Protein AF-A0A3D6BTY3-F1 (afdb_monomer)

Organism: NCBI:txid1137281

Foldseek 3Di:
DQVVVQVVCPPVPDHGDDDDDDWQLPQQVVGTPDPPVVPDDDDPVSVVSSVVRDDDDDPPD

Solvent-accessible surface area (backbone atoms only — not comparable to full-atom values): 4228 Å² total; per-residue (Å²): 109,70,68,61,54,51,57,72,50,54,93,67,90,55,91,82,83,84,89,78,90,80,60,57,46,67,68,28,79,93,37,37,90,50,74,81,55,79,87,50,83,72,54,74,71,52,45,58,60,41,54,74,58,50,84,87,83,76,82,86,120

Secondary structure (DSSP, 8-state):
-HHHHHHHTTTSSS---------TTTT-TTTTT-STTSS----HHHHHHHHTTS---SS--

Sequence (61 aa):
KGMAEAKSKTGQGKPVCVLLKTVMGNGVDFMMHTHAWHGKAPNDEQLARGLEQNPETLGDY

Radius of gyration: 17.43 Å; Cα contacts (8 Å, |Δi|>4): 31; chains: 1; bounding box: 33×19×44 Å

Structure (mmCIF, N/CA/C/O backbone):
data_AF-A0A3D6BTY3-F1
#
_entry.id   AF-A0A3D6BTY3-F1
#
loop_
_atom_site.group_PDB
_atom_site.id
_atom_site.type_symbol
_atom_site.label_atom_id
_atom_site.label_alt_id
_atom_site.label_comp_id
_atom_site.label_asym_id
_atom_site.label_entity_id
_atom_site.label_seq_id
_atom_site.pdbx_PDB_ins_code
_atom_site.Cartn_x
_atom_site.Cartn_y
_atom_site.Cartn_z
_atom_site.occupancy
_atom_site.B_iso_or_equiv
_atom_site.auth_seq_id
_atom_site.auth_comp_id
_atom_site.auth_asym_id
_atom_site.auth_atom_id
_atom_site.pdbx_PDB_model_num
ATOM 1 N N . LYS A 1 1 ? -13.894 -10.939 7.104 1.00 81.06 1 LYS A N 1
ATOM 2 C CA . LYS A 1 1 ? -14.159 -11.219 8.541 1.00 81.06 1 LYS A CA 1
ATOM 3 C C . LYS A 1 1 ? -13.584 -10.130 9.457 1.00 81.06 1 LYS A C 1
ATOM 5 O O . LYS A 1 1 ? -14.377 -9.528 10.162 1.00 81.06 1 LYS A O 1
ATOM 10 N N . GLY A 1 2 ? -12.291 -9.776 9.366 1.00 93.12 2 GLY A N 1
ATOM 11 C CA . GLY A 1 2 ? -11.671 -8.754 10.238 1.00 93.12 2 GLY A CA 1
ATOM 12 C C . GLY A 1 2 ? -12.398 -7.399 10.307 1.00 93.12 2 GLY A C 1
ATOM 13 O O . GLY A 1 2 ? -12.689 -6.924 11.396 1.00 93.12 2 GLY A O 1
ATOM 14 N N . MET A 1 3 ? -12.795 -6.814 9.169 1.00 96.12 3 MET A N 1
ATOM 15 C CA . MET A 1 3 ? -13.534 -5.537 9.178 1.00 96.12 3 MET A CA 1
ATOM 16 C C . MET A 1 3 ? -14.951 -5.636 9.757 1.00 96.12 3 MET A C 1
ATOM 18 O O . MET A 1 3 ? -15.433 -4.675 10.348 1.00 96.12 3 MET A O 1
ATOM 22 N N . ALA A 1 4 ? -15.629 -6.775 9.596 1.00 96.88 4 ALA A N 1
ATOM 23 C CA . ALA A 1 4 ? -16.958 -6.978 10.174 1.00 96.88 4 ALA A CA 1
ATOM 24 C C . ALA A 1 4 ? -16.877 -7.062 11.707 1.00 96.88 4 ALA A C 1
ATOM 26 O O . ALA A 1 4 ? -17.664 -6.426 12.400 1.00 96.88 4 ALA A O 1
ATOM 27 N N . GLU A 1 5 ? -15.871 -7.768 12.226 1.00 96.00 5 GLU A N 1
ATOM 28 C CA . GLU A 1 5 ? -15.594 -7.859 13.662 1.00 96.00 5 GLU A CA 1
ATOM 29 C C . GLU A 1 5 ? -15.134 -6.518 14.256 1.00 96.00 5 GLU A C 1
ATOM 31 O O . GLU A 1 5 ? -15.577 -6.120 15.332 1.00 96.00 5 GLU A O 1
ATOM 36 N N . ALA A 1 6 ? -14.273 -5.783 13.546 1.00 96.88 6 ALA A N 1
ATOM 37 C CA . ALA A 1 6 ? -13.860 -4.448 13.966 1.00 96.88 6 ALA A CA 1
ATOM 38 C C . ALA A 1 6 ? -15.072 -3.514 14.104 1.00 96.88 6 ALA A C 1
ATOM 40 O O . ALA A 1 6 ? -15.210 -2.834 15.118 1.00 96.88 6 ALA A O 1
ATOM 41 N N . LYS A 1 7 ? -15.993 -3.547 13.126 1.00 96.75 7 LYS A N 1
ATOM 42 C CA . LYS A 1 7 ? -17.251 -2.786 13.160 1.00 96.75 7 LYS A CA 1
ATOM 43 C C . LYS A 1 7 ? -18.134 -3.182 14.344 1.00 96.75 7 LYS A C 1
ATOM 45 O O . LYS A 1 7 ? -18.605 -2.292 15.047 1.00 96.75 7 LYS A O 1
ATOM 50 N N . SER A 1 8 ? -18.314 -4.477 14.619 1.00 97.06 8 SER A N 1
ATOM 51 C CA . SER A 1 8 ? -19.143 -4.924 15.751 1.00 97.06 8 SER A CA 1
ATOM 52 C C . SER A 1 8 ? -18.584 -4.523 17.122 1.00 97.06 8 SER A C 1
ATOM 54 O O . SER A 1 8 ? -19.333 -4.491 18.093 1.00 97.06 8 SER A O 1
ATOM 56 N N . LYS A 1 9 ? -17.280 -4.220 17.215 1.00 96.25 9 LYS A N 1
ATOM 57 C CA . LYS A 1 9 ? -16.611 -3.756 18.443 1.00 96.25 9 LYS A CA 1
ATOM 58 C C . LYS A 1 9 ? -16.625 -2.230 18.624 1.00 96.25 9 LYS A C 1
ATOM 60 O O . LYS A 1 9 ? -16.186 -1.741 19.663 1.00 96.25 9 LYS A O 1
ATOM 65 N N . THR A 1 10 ? -17.117 -1.465 17.646 1.00 97.00 10 THR A N 1
ATOM 66 C CA . THR A 1 10 ? -17.263 -0.003 17.780 1.00 97.00 10 THR A CA 1
ATOM 67 C C . THR A 1 10 ? -18.335 0.363 18.815 1.00 97.00 10 THR A C 1
ATOM 69 O O . THR A 1 10 ? -19.216 -0.437 19.118 1.00 97.00 10 THR A O 1
ATOM 72 N N . GLY A 1 11 ? -18.245 1.560 19.407 1.00 95.56 11 GLY A N 1
ATOM 73 C CA . GLY A 1 11 ? -19.224 2.045 20.394 1.00 95.56 11 GLY A CA 1
ATOM 74 C C . GLY A 1 11 ? -19.096 1.450 21.804 1.00 95.56 11 GLY A C 1
ATOM 75 O O . GLY A 1 11 ? -19.888 1.786 22.676 1.00 95.56 11 GLY A O 1
ATOM 76 N N . GLN A 1 12 ? -18.086 0.614 22.065 1.00 96.25 12 GLN A N 1
ATOM 77 C CA . GLN A 1 12 ? -17.896 -0.087 23.347 1.00 96.25 12 GLN A CA 1
ATOM 78 C C . GLN A 1 12 ? -16.881 0.604 24.283 1.00 96.25 12 GLN A C 1
ATOM 80 O O . GLN A 1 12 ? -16.199 -0.048 25.072 1.00 96.25 12 GLN A O 1
ATOM 85 N N . GLY A 1 13 ? -16.718 1.927 2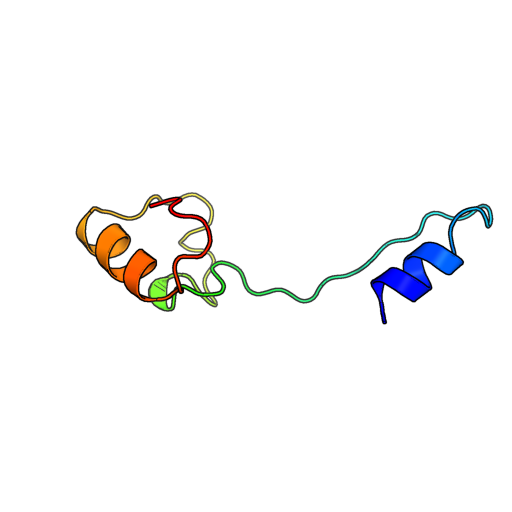4.165 1.00 97.31 13 GLY A N 1
ATOM 86 C CA . GLY A 1 13 ? -15.854 2.724 25.051 1.00 97.31 13 GLY A CA 1
ATOM 87 C C . GLY A 1 13 ? -14.342 2.500 24.896 1.00 97.31 13 GLY A C 1
ATOM 88 O O . GLY A 1 13 ? -13.568 3.039 25.683 1.00 97.31 13 GLY A O 1
ATOM 89 N N . LYS A 1 14 ? -13.900 1.726 23.894 1.00 97.25 14 LYS A N 1
AT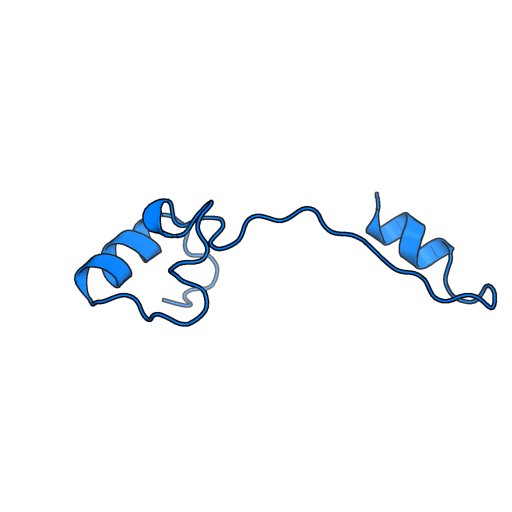OM 90 C CA . LYS A 1 14 ? -12.482 1.515 23.562 1.00 97.25 14 LYS A CA 1
ATOM 91 C C . LYS A 1 14 ? -12.233 1.706 22.061 1.00 97.25 14 LYS A C 1
ATOM 93 O O . LYS A 1 14 ? -13.077 1.295 21.261 1.00 97.25 14 LYS A O 1
ATOM 98 N N . PRO A 1 15 ? -11.093 2.300 21.662 1.00 97.38 15 PRO A N 1
ATOM 99 C CA . PRO A 1 15 ? -10.717 2.391 20.256 1.00 97.38 15 PRO A CA 1
ATOM 100 C C . PRO A 1 15 ? -10.431 1.001 19.675 1.00 97.38 15 PRO A C 1
ATOM 102 O O . PRO A 1 15 ? -9.973 0.097 20.375 1.00 97.38 15 PRO A O 1
ATOM 105 N N . VAL A 1 16 ? -10.677 0.844 18.374 1.00 97.38 16 VAL A N 1
ATOM 106 C CA . VAL A 1 16 ? -10.434 -0.399 17.631 1.00 97.38 16 VAL A CA 1
ATOM 107 C C . VAL A 1 16 ? -9.305 -0.162 16.630 1.00 97.38 16 VAL A C 1
ATOM 109 O O . VAL A 1 16 ? -9.397 0.739 15.801 1.00 97.38 16 VAL A O 1
ATOM 112 N N . CYS A 1 17 ? -8.252 -0.979 16.692 1.00 97.00 17 CYS A N 1
ATOM 113 C CA . CYS A 1 17 ? -7.147 -0.975 15.732 1.00 97.00 17 CYS A CA 1
ATOM 114 C C . CYS A 1 17 ? -7.194 -2.250 14.882 1.00 97.00 17 CYS A C 1
ATOM 116 O O . CYS A 1 17 ? -7.331 -3.349 15.421 1.00 97.00 17 CYS A O 1
ATOM 118 N N . VAL A 1 18 ? -7.067 -2.107 13.561 1.00 96.88 18 VAL A N 1
ATOM 119 C CA . VAL A 1 18 ? -6.974 -3.235 12.627 1.00 96.88 18 VAL A CA 1
ATOM 120 C C . VAL A 1 18 ? -5.553 -3.290 12.081 1.00 96.88 18 VAL A C 1
ATOM 122 O O . VAL A 1 18 ? -5.157 -2.442 11.286 1.00 96.88 18 VAL A O 1
ATOM 125 N N . LEU A 1 19 ? -4.790 -4.299 12.499 1.00 96.44 19 LEU A N 1
ATOM 126 C CA . LEU A 1 19 ? -3.451 -4.546 11.972 1.00 96.44 19 LEU A CA 1
ATOM 127 C C . LEU A 1 19 ? -3.557 -5.313 10.654 1.00 96.44 19 LEU A C 1
ATOM 129 O O . LEU A 1 19 ? -3.880 -6.502 10.631 1.00 96.44 19 LEU A O 1
ATOM 133 N N . LEU A 1 20 ? -3.301 -4.617 9.551 1.00 95.88 20 LEU A N 1
ATOM 134 C CA . LEU A 1 20 ? -3.288 -5.207 8.219 1.00 95.88 20 LEU A CA 1
ATOM 135 C C . LEU A 1 20 ? -1.882 -5.705 7.897 1.00 95.88 20 LEU A C 1
ATOM 137 O O . LEU A 1 20 ? -0.929 -4.929 7.866 1.00 95.88 20 LEU A O 1
ATOM 141 N N . LYS A 1 21 ? -1.758 -7.003 7.616 1.00 95.50 21 LYS A N 1
ATOM 142 C CA . LYS A 1 21 ? -0.547 -7.545 7.002 1.00 95.50 21 LYS A CA 1
ATOM 143 C C . LYS A 1 21 ? -0.578 -7.214 5.513 1.00 95.50 21 LYS A C 1
ATOM 145 O O . LYS A 1 21 ? -1.431 -7.722 4.791 1.00 95.50 21 LYS A O 1
ATOM 150 N N . THR A 1 22 ? 0.342 -6.370 5.073 1.00 95.81 22 THR A N 1
ATOM 151 C CA . THR A 1 22 ? 0.449 -5.900 3.687 1.00 95.81 22 THR A CA 1
ATOM 152 C C . THR A 1 22 ? 1.859 -6.127 3.149 1.00 95.81 22 THR A C 1
ATOM 154 O O . THR A 1 22 ? 2.778 -6.469 3.899 1.00 95.81 22 THR A O 1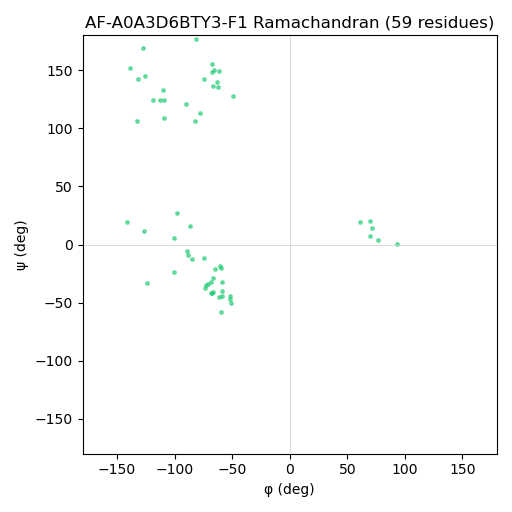
ATOM 157 N N . VAL A 1 23 ? 2.024 -5.959 1.836 1.00 96.69 23 VAL A N 1
ATOM 158 C CA . VAL A 1 23 ? 3.327 -5.953 1.162 1.00 96.69 23 VAL A CA 1
ATOM 159 C C . VAL A 1 23 ? 3.499 -4.588 0.500 1.00 96.69 23 VAL A C 1
ATOM 161 O O . VAL A 1 23 ? 2.641 -4.153 -0.264 1.00 96.69 23 VAL A O 1
ATOM 164 N N . MET A 1 24 ? 4.584 -3.883 0.819 1.00 95.38 24 MET A N 1
ATOM 165 C CA . MET A 1 24 ? 4.931 -2.637 0.129 1.00 95.38 24 MET A CA 1
ATOM 166 C C . MET A 1 24 ? 5.184 -2.937 -1.351 1.00 95.38 24 MET A C 1
ATOM 168 O O . MET A 1 24 ? 5.832 -3.935 -1.648 1.00 95.38 24 MET A O 1
ATOM 172 N N . GLY A 1 25 ? 4.653 -2.110 -2.255 1.00 96.00 25 GLY A N 1
ATOM 173 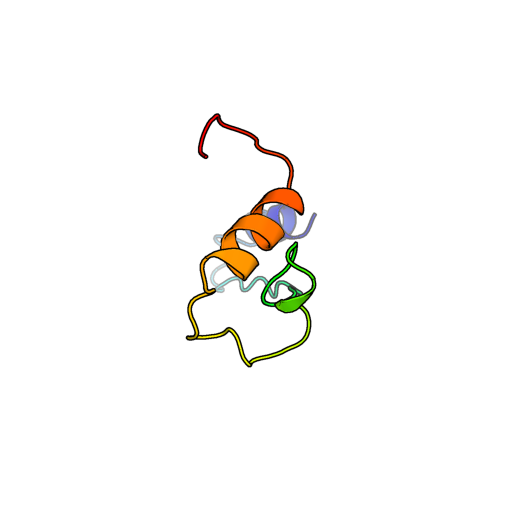C CA . GLY A 1 25 ? 4.779 -2.328 -3.700 1.00 96.00 25 GLY A CA 1
ATOM 174 C C . GLY A 1 25 ? 3.950 -3.496 -4.249 1.00 96.00 25 GLY A C 1
ATOM 175 O O . GLY A 1 25 ? 4.218 -3.938 -5.359 1.00 96.00 25 GLY A O 1
ATOM 176 N N . ASN A 1 26 ? 2.984 -4.029 -3.485 1.00 96.62 26 ASN A N 1
ATOM 177 C CA . ASN A 1 26 ? 2.167 -5.178 -3.892 1.00 96.62 26 ASN A CA 1
ATOM 178 C C . ASN A 1 26 ? 1.574 -5.018 -5.302 1.00 96.62 26 ASN A C 1
ATOM 180 O O . ASN A 1 26 ? 0.878 -4.039 -5.556 1.00 96.62 26 ASN A O 1
ATOM 184 N N . GLY A 1 27 ? 1.783 -6.020 -6.158 1.00 95.06 27 GLY A N 1
ATOM 185 C CA . GLY A 1 27 ? 1.314 -6.026 -7.548 1.00 95.06 27 GLY A CA 1
ATOM 186 C C . GLY A 1 27 ? 2.338 -5.504 -8.558 1.00 95.06 27 GLY A C 1
ATOM 187 O O . GLY A 1 27 ? 2.030 -5.465 -9.742 1.00 95.06 27 GLY A O 1
ATOM 188 N N . VAL A 1 28 ? 3.535 -5.100 -8.113 1.00 97.06 28 VAL A N 1
ATOM 189 C CA . VAL A 1 28 ? 4.655 -4.739 -8.990 1.00 97.06 28 VAL A CA 1
ATOM 190 C C . VAL A 1 28 ? 5.929 -5.428 -8.495 1.00 97.06 28 VAL A C 1
ATOM 192 O O . VAL A 1 28 ? 6.526 -5.019 -7.499 1.00 97.06 28 VAL A O 1
ATOM 195 N N . ASP A 1 29 ? 6.379 -6.459 -9.202 1.00 96.25 29 ASP A N 1
ATOM 196 C CA . ASP A 1 29 ? 7.442 -7.387 -8.797 1.00 96.25 29 ASP A CA 1
ATOM 197 C C . ASP A 1 29 ? 8.735 -6.689 -8.364 1.00 96.25 29 ASP A C 1
ATOM 199 O O . ASP A 1 29 ? 9.322 -7.025 -7.337 1.00 96.25 29 ASP A O 1
ATOM 203 N N . PHE A 1 30 ? 9.174 -5.673 -9.115 1.00 96.19 30 PHE A N 1
ATOM 204 C CA . PHE A 1 30 ? 10.411 -4.951 -8.805 1.00 96.19 30 PHE A CA 1
ATOM 205 C C . PHE A 1 30 ? 10.278 -3.997 -7.608 1.00 96.19 30 PHE A C 1
ATOM 207 O O . PHE A 1 30 ? 11.293 -3.486 -7.128 1.00 96.19 30 PHE A O 1
ATOM 214 N N . MET A 1 31 ? 9.051 -3.7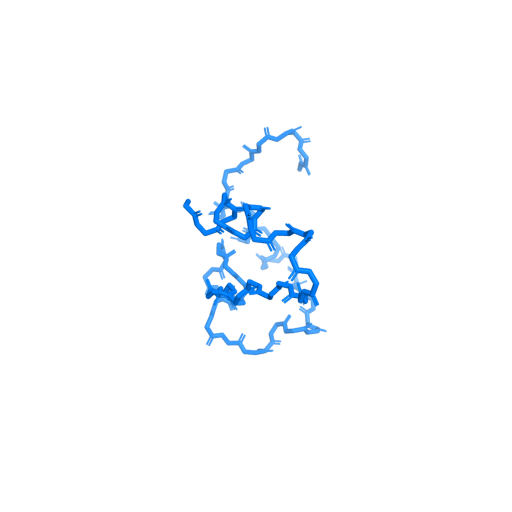47 -7.138 1.00 97.19 31 MET A N 1
ATOM 215 C CA . MET A 1 31 ? 8.756 -2.927 -5.962 1.00 97.19 31 MET A CA 1
ATOM 216 C C . MET A 1 31 ? 8.465 -3.748 -4.706 1.00 97.19 31 MET A C 1
ATOM 218 O O . MET A 1 31 ? 8.644 -3.240 -3.597 1.00 97.19 31 MET A O 1
ATOM 222 N N . MET A 1 32 ? 8.027 -4.998 -4.856 1.00 97.38 32 MET A N 1
ATOM 223 C CA . MET A 1 32 ? 7.671 -5.852 -3.727 1.00 97.38 32 MET A CA 1
ATOM 224 C C . MET A 1 32 ? 8.885 -6.239 -2.875 1.00 97.38 32 MET A C 1
ATOM 226 O O . MET A 1 32 ? 10.001 -6.401 -3.359 1.00 97.38 32 MET A O 1
ATOM 230 N N . HIS A 1 33 ? 8.649 -6.418 -1.572 1.00 95.44 33 HIS A N 1
ATOM 231 C CA . HIS A 1 33 ? 9.632 -6.935 -0.605 1.00 95.44 33 HIS A CA 1
ATOM 232 C C . HIS A 1 33 ? 10.913 -6.095 -0.424 1.00 95.44 33 HIS A C 1
ATOM 234 O O . HIS A 1 33 ? 11.898 -6.582 0.130 1.00 95.44 33 HIS A O 1
ATOM 240 N N . THR A 1 34 ? 10.901 -4.818 -0.814 1.00 95.00 34 THR A N 1
ATOM 241 C CA . THR A 1 34 ? 12.026 -3.891 -0.623 1.00 95.00 34 THR A CA 1
ATOM 242 C C . THR A 1 34 ? 11.550 -2.501 -0.193 1.00 95.00 34 THR A C 1
ATOM 244 O O . THR A 1 34 ? 10.446 -2.079 -0.519 1.00 95.00 34 THR A O 1
ATOM 247 N N . HIS A 1 35 ? 12.390 -1.767 0.541 1.00 95.25 35 HIS A N 1
ATOM 248 C CA . HIS A 1 35 ? 12.115 -0.387 0.966 1.00 95.25 35 HIS A CA 1
ATOM 249 C C . HIS A 1 35 ? 12.584 0.663 -0.056 1.00 95.25 35 HIS A C 1
ATOM 251 O O . HIS A 1 35 ? 12.273 1.844 0.090 1.00 95.25 35 HIS A O 1
ATOM 257 N N . ALA A 1 36 ? 13.335 0.252 -1.085 1.00 96.44 36 ALA A N 1
ATOM 258 C CA . ALA A 1 36 ? 13.994 1.150 -2.039 1.00 96.44 36 ALA A CA 1
ATOM 259 C C . ALA A 1 36 ? 13.027 2.072 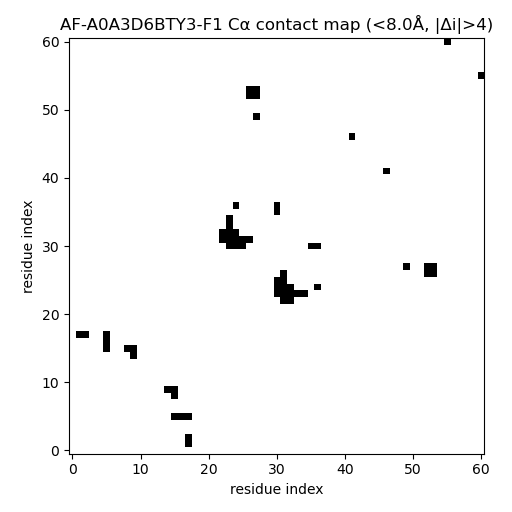-2.809 1.00 96.44 36 ALA A C 1
ATOM 261 O O . ALA A 1 36 ? 13.442 3.106 -3.331 1.00 96.44 36 ALA A O 1
ATOM 262 N N . TRP A 1 37 ? 11.746 1.708 -2.861 1.00 96.62 37 TRP A N 1
ATOM 263 C CA . TRP A 1 37 ? 10.702 2.417 -3.601 1.00 96.62 37 TRP A CA 1
ATOM 264 C C . TRP A 1 37 ? 9.823 3.324 -2.738 1.00 96.62 37 TRP A C 1
ATOM 266 O O . TRP A 1 37 ? 8.885 3.917 -3.253 1.00 96.62 37 TRP A O 1
ATOM 276 N N . HIS A 1 38 ? 10.126 3.489 -1.444 1.00 95.56 38 HIS A N 1
ATOM 277 C CA . HIS A 1 38 ? 9.313 4.321 -0.546 1.00 95.56 38 HIS A CA 1
ATOM 278 C C . HIS A 1 38 ? 9.191 5.789 -1.003 1.00 95.56 38 HIS A C 1
ATOM 280 O O . HIS A 1 38 ? 8.157 6.413 -0.788 1.00 95.56 38 HIS A O 1
ATOM 286 N N . GLY A 1 39 ? 10.228 6.333 -1.647 1.00 95.06 39 GLY A N 1
ATOM 287 C CA . GLY A 1 39 ? 10.253 7.718 -2.136 1.00 95.06 39 GLY A CA 1
ATOM 288 C C . GLY A 1 39 ? 10.927 7.878 -3.496 1.00 95.06 39 GLY A C 1
ATOM 289 O O . GLY A 1 39 ? 11.380 8.969 -3.830 1.00 95.06 39 GLY A O 1
ATOM 290 N N . LYS A 1 40 ? 11.052 6.788 -4.261 1.00 96.75 40 LYS A N 1
ATOM 291 C CA . LYS A 1 40 ? 11.702 6.786 -5.573 1.00 96.75 40 LYS A CA 1
ATOM 292 C C . LYS A 1 40 ? 10.655 6.598 -6.664 1.00 96.75 40 LYS A C 1
ATOM 294 O O . LYS A 1 40 ? 9.931 5.609 -6.648 1.00 96.75 40 LYS A O 1
ATOM 299 N N . ALA A 1 41 ? 10.610 7.523 -7.617 1.00 97.25 41 ALA A N 1
ATOM 300 C CA . ALA A 1 41 ? 9.753 7.393 -8.789 1.00 97.25 41 ALA A CA 1
ATOM 301 C C . ALA A 1 41 ? 10.318 6.351 -9.782 1.00 97.25 41 ALA A C 1
ATOM 303 O O . ALA A 1 41 ? 11.543 6.286 -9.954 1.00 97.25 41 ALA A O 1
ATOM 304 N N . PRO A 1 42 ? 9.461 5.549 -10.440 1.00 97.25 42 PRO A N 1
ATOM 305 C CA . PRO A 1 42 ? 9.839 4.753 -11.609 1.00 97.25 42 PRO A CA 1
ATOM 306 C C . PRO A 1 42 ? 10.303 5.645 -12.764 1.00 97.25 42 PRO A C 1
ATOM 308 O O . PRO A 1 42 ? 9.815 6.764 -12.916 1.00 97.25 42 PRO A O 1
ATOM 311 N N . ASN A 1 43 ? 11.223 5.145 -13.587 1.00 97.69 43 ASN A N 1
ATOM 312 C CA . ASN A 1 43 ? 11.484 5.724 -14.907 1.00 97.69 43 ASN A CA 1
ATOM 313 C C . ASN A 1 43 ? 10.457 5.222 -15.944 1.00 97.69 43 ASN A C 1
ATOM 315 O O . ASN A 1 43 ? 9.632 4.366 -15.630 1.00 97.69 43 ASN A O 1
ATOM 319 N N . ASP A 1 44 ? 10.532 5.716 -17.180 1.00 98.00 44 ASP A N 1
ATOM 320 C CA . ASP A 1 44 ? 9.556 5.401 -18.236 1.00 98.00 44 ASP A CA 1
ATOM 321 C C . ASP A 1 44 ? 9.462 3.896 -18.552 1.00 98.00 44 ASP A C 1
ATOM 323 O O . ASP A 1 44 ? 8.369 3.351 -18.704 1.00 98.00 44 ASP A O 1
ATOM 327 N N . GLU A 1 45 ? 10.594 3.187 -18.582 1.00 97.75 45 GLU A N 1
ATOM 328 C CA . GLU A 1 45 ? 10.618 1.735 -18.816 1.00 97.75 45 GLU A CA 1
ATOM 329 C C . GLU A 1 45 ? 9.974 0.956 -17.660 1.00 97.75 45 GLU A C 1
ATOM 331 O O . GLU A 1 45 ? 9.252 -0.022 -17.864 1.00 97.75 45 GLU A O 1
ATOM 336 N N . GLN A 1 46 ? 10.237 1.380 -16.424 1.00 97.38 46 GLN A N 1
ATOM 337 C CA . GLN A 1 46 ? 9.667 0.779 -15.221 1.00 97.38 46 GLN A CA 1
ATOM 338 C C . GLN A 1 46 ? 8.180 1.092 -15.082 1.00 97.38 46 GLN A C 1
ATOM 340 O O . GLN A 1 46 ? 7.441 0.240 -14.596 1.00 97.38 46 GLN A O 1
ATOM 345 N N . LEU A 1 47 ? 7.748 2.280 -15.513 1.00 95.56 47 LEU A N 1
ATOM 346 C CA . LEU A 1 47 ? 6.342 2.651 -15.595 1.00 95.56 47 LEU A CA 1
ATOM 347 C C . LEU A 1 47 ? 5.611 1.685 -16.527 1.00 95.56 47 LEU A C 1
ATOM 349 O O . LEU A 1 47 ? 4.722 0.980 -16.060 1.00 95.56 47 LEU A O 1
ATOM 353 N N . ALA A 1 48 ? 6.048 1.575 -17.787 1.00 94.94 48 ALA A N 1
ATOM 354 C CA . ALA A 1 48 ? 5.451 0.666 -18.769 1.00 94.94 48 ALA A CA 1
ATOM 355 C C . ALA A 1 48 ? 5.331 -0.769 -18.219 1.00 94.94 48 ALA A C 1
ATOM 357 O O . ALA A 1 48 ? 4.242 -1.337 -18.171 1.00 94.94 48 ALA A O 1
ATOM 358 N N . ARG A 1 49 ? 6.429 -1.308 -17.674 1.00 96.19 49 ARG A N 1
ATOM 359 C CA . ARG A 1 49 ? 6.457 -2.658 -17.086 1.00 96.19 49 ARG A CA 1
ATOM 360 C C . ARG A 1 49 ? 5.616 -2.816 -15.822 1.00 96.19 49 ARG A C 1
ATOM 362 O O . ARG A 1 49 ? 5.224 -3.932 -15.494 1.00 96.19 49 ARG A O 1
ATOM 369 N N . GLY A 1 50 ? 5.431 -1.758 -15.038 1.00 95.62 50 GLY A N 1
ATOM 370 C CA . GLY A 1 50 ? 4.632 -1.800 -13.812 1.00 95.62 50 GLY A CA 1
ATOM 371 C C . GLY A 1 50 ? 3.137 -1.893 -14.107 1.00 95.62 50 GLY A C 1
ATOM 372 O O . GLY A 1 50 ? 2.409 -2.576 -13.393 1.00 95.62 50 GLY A O 1
ATOM 373 N N . LEU A 1 51 ? 2.697 -1.248 -15.183 1.00 93.94 51 LEU A N 1
ATOM 374 C CA . LEU A 1 51 ? 1.292 -1.195 -15.589 1.00 93.94 51 LEU A CA 1
ATOM 375 C C . LEU A 1 51 ? 0.816 -2.510 -16.178 1.00 93.94 51 LEU A C 1
ATOM 377 O O . LEU A 1 51 ? -0.286 -2.948 -15.882 1.00 93.94 51 LEU A O 1
ATOM 381 N N . GLU A 1 52 ? 1.682 -3.18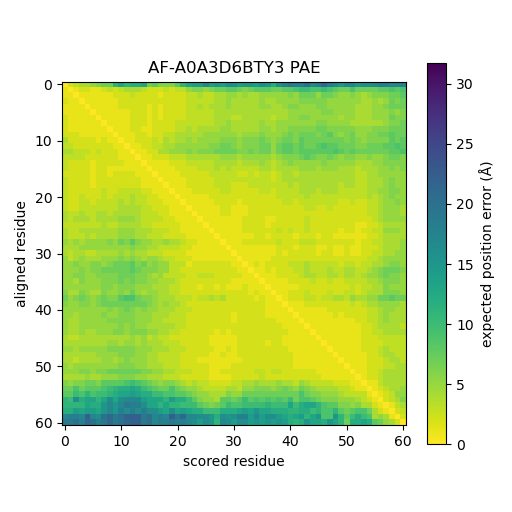4 -16.932 1.00 94.25 52 GLU A N 1
ATOM 382 C CA . GLU A 1 52 ? 1.405 -4.511 -17.488 1.00 94.25 52 GLU A CA 1
ATOM 383 C C . GLU A 1 52 ? 1.140 -5.581 -16.411 1.00 94.25 52 GLU A C 1
ATOM 385 O O . GLU A 1 52 ? 0.583 -6.635 -16.713 1.00 94.25 52 GLU A O 1
ATOM 390 N N . GLN A 1 53 ? 1.534 -5.343 -15.154 1.00 95.25 53 GLN A N 1
ATOM 391 C CA . GLN A 1 53 ? 1.431 -6.339 -14.082 1.00 95.25 53 GLN A CA 1
ATOM 392 C C . GLN A 1 53 ? 0.068 -6.376 -13.386 1.00 95.25 53 GLN A C 1
ATOM 394 O O . GLN A 1 53 ? -0.206 -7.336 -12.664 1.00 95.25 53 GLN A O 1
ATOM 399 N N . ASN A 1 54 ? -0.799 -5.381 -13.598 1.00 91.31 54 ASN A N 1
ATOM 400 C CA . ASN A 1 54 ? -2.138 -5.361 -13.012 1.00 91.31 54 ASN A CA 1
ATOM 401 C C . ASN A 1 54 ? -3.210 -5.176 -14.090 1.00 91.31 54 ASN A C 1
ATOM 403 O O . ASN A 1 54 ? -2.992 -4.451 -15.056 1.00 91.31 54 ASN A O 1
ATOM 407 N N . PRO A 1 55 ? -4.384 -5.810 -13.931 1.00 87.00 55 PRO A N 1
ATOM 408 C CA . PRO A 1 55 ? -5.490 -5.589 -14.845 1.00 87.00 55 PRO A CA 1
ATOM 409 C C . PRO A 1 55 ? -6.005 -4.154 -14.715 1.00 87.00 55 PRO A C 1
ATOM 411 O O . PRO A 1 55 ? -6.216 -3.656 -13.608 1.00 87.00 55 PRO A O 1
ATOM 414 N N . GLU A 1 56 ? -6.262 -3.524 -15.854 1.00 86.44 56 GLU A N 1
ATOM 415 C CA . GLU A 1 56 ? -7.023 -2.282 -15.925 1.00 86.44 56 GLU A CA 1
ATOM 416 C C . GLU A 1 56 ? -8.460 -2.526 -15.439 1.00 86.44 56 GLU A C 1
ATOM 418 O O . GLU A 1 56 ? -9.050 -3.575 -15.722 1.00 86.44 56 GLU A O 1
ATOM 423 N N . THR A 1 57 ? -9.031 -1.581 -14.686 1.00 84.31 57 THR A N 1
ATOM 424 C CA . THR A 1 57 ? -10.369 -1.777 -14.098 1.00 84.31 57 THR A CA 1
ATOM 425 C C . THR A 1 57 ? -11.378 -0.697 -14.452 1.00 84.31 57 THR A C 1
ATOM 427 O O . THR A 1 57 ? -12.559 -1.025 -14.573 1.00 84.31 57 THR A O 1
ATOM 430 N N . LEU A 1 58 ? -10.961 0.561 -14.629 1.00 82.75 58 LEU A N 1
ATOM 431 C CA . LEU A 1 58 ? -11.889 1.685 -14.785 1.00 82.75 58 LEU A CA 1
ATOM 432 C C . LEU A 1 58 ? -11.643 2.541 -16.034 1.00 82.75 58 LEU A C 1
ATOM 434 O O . LEU A 1 58 ? -12.248 3.608 -16.140 1.00 82.75 58 LEU A O 1
ATOM 438 N N . GLY A 1 59 ? -10.806 2.109 -16.983 1.00 75.69 59 GLY A N 1
ATOM 439 C CA . GLY A 1 59 ? -10.371 3.022 -18.048 1.00 75.69 59 GLY A CA 1
ATOM 440 C C . GLY A 1 59 ? -9.433 4.108 -17.517 1.00 75.69 59 GLY A C 1
ATOM 441 O O . GLY A 1 59 ? -9.382 5.205 -18.064 1.00 75.69 59 GLY A O 1
ATOM 442 N N . ASP A 1 60 ? -8.821 3.863 -16.356 1.00 72.12 60 ASP A N 1
ATOM 443 C CA . ASP A 1 60 ? -8.049 4.815 -15.564 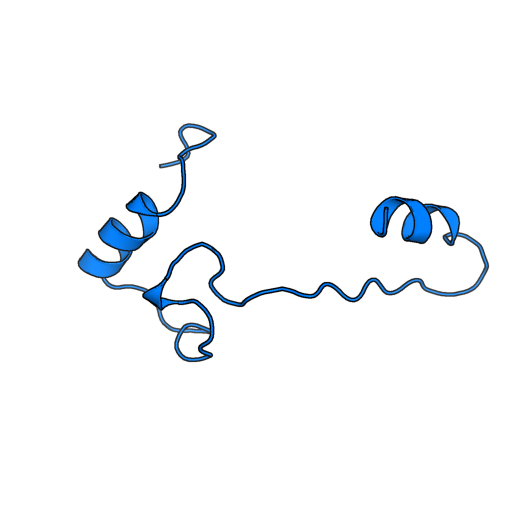1.00 72.12 60 ASP A CA 1
ATOM 444 C C . ASP A 1 60 ? -6.576 4.895 -15.990 1.00 72.12 60 ASP A C 1
ATOM 446 O O . ASP A 1 60 ? -5.754 5.457 -15.258 1.00 72.12 60 ASP A O 1
ATOM 450 N N . TYR A 1 61 ? -6.266 4.367 -17.181 1.00 63.62 61 TYR A N 1
ATOM 451 C CA . TYR A 1 61 ? -4.939 4.373 -17.776 1.00 63.62 61 TYR A CA 1
ATOM 452 C C . TYR A 1 61 ? -4.927 4.785 -19.254 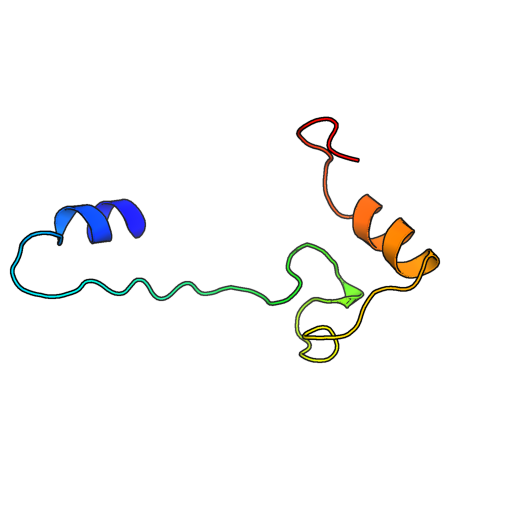1.00 63.62 61 TYR A C 1
ATOM 454 O O . TYR A 1 61 ? -5.839 4.375 -20.003 1.00 63.62 61 TYR A O 1
#

Mean predicted aligned error: 4.23 Å

pLDDT: mean 93.93, std 6.48, range [63.62, 98.0]

InterPro domains:
  IPR029061 Thiamin diphosphate-binding fold [SSF52518] (4-53)

Nearest PDB structures (foldseek):
  6yak-assembly1_CCC  TM=8.612E-01  e=1.741E-01  Carboxydothermus hydrogenoformans